Protein AF-A0A7K3W7A0-F1 (afdb_monomer_lite)

Radius of gyration: 15.35 Å; chains: 1; bounding box: 43×32×40 Å

Sequence (100 aa):
YNGFTMCTGSYGVRADNDLVQMIETFGDRIHFTHLRATCREDNPKTFHEAAHLGGDVNMVAVVDAILAEEVRRKHAGDVRPIPFRPDHGHQMLDDLRKKT

Structure (mmCIF, N/CA/C/O backbone):
data_AF-A0A7K3W7A0-F1
#
_entry.id   AF-A0A7K3W7A0-F1
#
loop_
_atom_site.group_PDB
_atom_site.id
_atom_site.type_symbol
_atom_site.label_atom_id
_atom_site.label_alt_id
_atom_site.label_comp_id
_atom_site.label_asym_id
_atom_site.label_entity_id
_atom_site.label_seq_id
_atom_site.pdbx_PDB_ins_code
_atom_site.Cartn_x
_atom_site.Cartn_y
_atom_site.Cartn_z
_atom_site.occupancy
_atom_site.B_iso_or_equiv
_atom_site.auth_seq_id
_atom_site.auth_comp_id
_atom_site.auth_asym_id
_atom_site.auth_atom_id
_atom_site.pdbx_PDB_model_num
ATOM 1 N N . TYR A 1 1 ? 1.481 -6.487 21.633 1.00 77.75 1 TYR A N 1
ATOM 2 C CA . TYR A 1 1 ? 2.872 -6.209 21.215 1.00 77.75 1 TYR A CA 1
ATOM 3 C C . TYR A 1 1 ? 3.338 -7.005 19.990 1.00 77.75 1 TYR A C 1
ATOM 5 O O . TYR A 1 1 ? 4.304 -6.576 19.383 1.00 77.75 1 TYR A O 1
ATOM 13 N N . ASN A 1 2 ? 2.699 -8.113 19.581 1.00 96.69 2 ASN A N 1
ATOM 14 C CA . ASN A 1 2 ? 3.053 -8.813 18.336 1.00 96.69 2 ASN A CA 1
ATOM 15 C C . ASN A 1 2 ? 2.176 -8.306 17.174 1.00 96.69 2 ASN A C 1
ATOM 17 O O . ASN A 1 2 ? 0.958 -8.493 17.234 1.00 96.69 2 ASN A O 1
ATOM 21 N N . GLY A 1 3 ? 2.772 -7.711 16.143 1.00 97.62 3 GLY A N 1
ATOM 22 C CA . GLY A 1 3 ? 2.057 -7.143 15.000 1.00 97.62 3 GLY A CA 1
ATOM 23 C C . GLY A 1 3 ? 2.921 -7.055 13.745 1.00 97.62 3 GLY A C 1
ATOM 24 O O . GLY A 1 3 ? 4.033 -7.580 13.710 1.00 97.62 3 GLY A O 1
ATOM 25 N N . PHE A 1 4 ? 2.394 -6.393 12.720 1.00 98.06 4 PHE A N 1
ATOM 26 C CA . PHE A 1 4 ? 2.977 -6.352 11.384 1.00 98.06 4 PHE A CA 1
ATOM 27 C C . PHE A 1 4 ? 3.256 -4.925 10.920 1.00 98.06 4 PHE A C 1
ATOM 29 O O . PHE A 1 4 ? 2.499 -3.994 11.213 1.00 98.06 4 PHE A O 1
ATOM 36 N N . THR A 1 5 ? 4.301 -4.793 10.104 1.00 98.75 5 THR A N 1
ATOM 37 C CA . THR A 1 5 ? 4.396 -3.709 9.128 1.00 98.75 5 THR A CA 1
ATOM 38 C C . THR A 1 5 ? 3.830 -4.215 7.808 1.00 98.75 5 THR A C 1
ATOM 40 O O . THR A 1 5 ? 4.367 -5.162 7.228 1.00 98.75 5 THR A O 1
ATOM 43 N N . MET A 1 6 ? 2.761 -3.591 7.317 1.00 98.81 6 MET A N 1
ATOM 44 C CA . MET A 1 6 ? 2.216 -3.893 5.994 1.00 98.81 6 MET A CA 1
ATOM 45 C C . MET A 1 6 ? 3.031 -3.146 4.936 1.00 98.81 6 MET A C 1
ATOM 47 O O . MET A 1 6 ? 2.815 -1.960 4.685 1.00 98.81 6 MET A O 1
ATOM 51 N N . CYS A 1 7 ? 4.021 -3.828 4.353 1.00 98.88 7 CYS A N 1
ATOM 52 C CA . CYS A 1 7 ? 4.817 -3.287 3.256 1.00 98.88 7 CYS A CA 1
ATOM 53 C C . CYS A 1 7 ? 4.301 -3.787 1.910 1.00 98.88 7 CYS A C 1
ATOM 55 O O . CYS A 1 7 ? 4.612 -4.894 1.469 1.00 98.88 7 CYS A O 1
ATOM 57 N N . THR A 1 8 ? 3.535 -2.922 1.257 1.00 98.88 8 THR A N 1
ATOM 58 C CA . THR A 1 8 ? 2.852 -3.186 -0.016 1.00 98.88 8 THR A CA 1
ATOM 59 C C . THR A 1 8 ? 3.826 -3.511 -1.144 1.00 98.88 8 THR A C 1
ATOM 61 O O . THR A 1 8 ? 3.633 -4.501 -1.838 1.00 98.88 8 THR A O 1
ATOM 64 N N . GLY A 1 9 ? 4.940 -2.786 -1.262 1.00 98.69 9 GLY A N 1
ATOM 65 C CA . GLY A 1 9 ? 5.963 -3.087 -2.267 1.00 98.69 9 GLY A CA 1
ATOM 66 C C . GLY A 1 9 ? 6.837 -4.310 -1.972 1.00 98.69 9 GLY A C 1
ATOM 67 O O . GLY A 1 9 ? 7.591 -4.726 -2.845 1.00 98.69 9 GLY A O 1
ATOM 68 N N . SER A 1 10 ? 6.778 -4.889 -0.76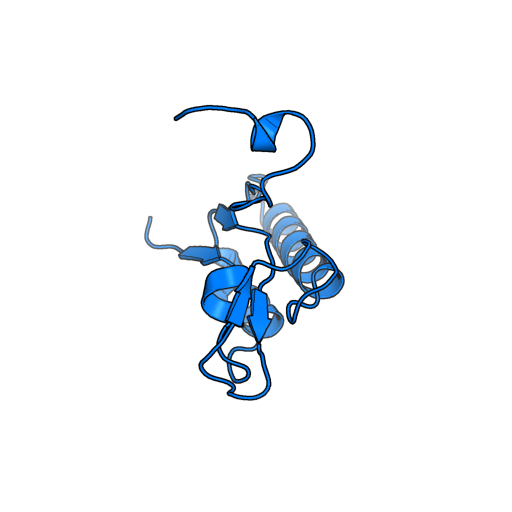6 1.00 98.81 10 SER A N 1
ATOM 69 C CA . SER A 1 10 ? 7.431 -6.180 -0.485 1.00 98.81 10 SER A CA 1
ATOM 70 C C . SER A 1 10 ? 6.471 -7.333 -0.753 1.00 98.81 10 SER A C 1
ATOM 72 O O . SER A 1 10 ? 6.769 -8.212 -1.558 1.00 98.81 10 SER A O 1
ATOM 74 N N . TYR A 1 11 ? 5.293 -7.319 -0.121 1.00 98.81 11 TYR A N 1
ATOM 75 C CA . TYR A 1 11 ? 4.303 -8.381 -0.305 1.00 98.81 11 TYR A CA 1
ATOM 76 C C . TYR A 1 11 ? 3.742 -8.413 -1.731 1.00 98.81 11 TYR A C 1
ATOM 78 O O . TYR A 1 11 ? 3.538 -9.499 -2.267 1.00 98.81 11 TYR A O 1
ATOM 86 N N . GLY A 1 12 ? 3.586 -7.255 -2.378 1.00 98.62 12 GLY A N 1
ATOM 87 C CA . GLY A 1 12 ? 3.045 -7.126 -3.732 1.00 98.62 12 GLY A CA 1
ATOM 88 C C . GLY A 1 12 ? 3.955 -7.640 -4.848 1.00 98.62 12 GLY A C 1
ATOM 89 O O . GLY A 1 12 ? 3.505 -7.728 -5.987 1.00 98.62 12 GLY A O 1
ATOM 90 N N . VAL A 1 13 ? 5.207 -8.027 -4.549 1.00 98.62 13 VAL A N 1
ATOM 91 C CA . VAL A 1 13 ? 6.110 -8.647 -5.538 1.00 98.62 13 VAL A CA 1
ATOM 92 C C . VAL A 1 13 ? 5.503 -9.933 -6.090 1.00 98.62 13 VAL A C 1
ATOM 94 O O . VAL A 1 13 ? 5.561 -10.171 -7.295 1.00 98.62 13 VAL A O 1
ATOM 97 N N . ARG A 1 14 ? 4.884 -10.756 -5.238 1.00 98.31 14 ARG A N 1
ATOM 98 C CA . ARG A 1 14 ? 4.227 -11.985 -5.686 1.00 98.31 14 ARG A CA 1
ATOM 99 C C . ARG A 1 14 ? 2.755 -11.726 -5.983 1.00 98.31 14 ARG A C 1
ATOM 101 O O . ARG A 1 14 ? 2.046 -11.181 -5.146 1.00 98.31 14 ARG A O 1
ATOM 108 N N . ALA A 1 15 ? 2.297 -12.174 -7.148 1.00 97.88 15 ALA A N 1
ATOM 109 C CA . ALA A 1 15 ? 0.917 -11.977 -7.593 1.00 97.88 15 ALA A CA 1
ATOM 110 C C . ALA A 1 15 ? -0.126 -12.764 -6.775 1.00 97.88 15 ALA A C 1
ATOM 112 O O . ALA A 1 15 ? -1.308 -12.454 -6.852 1.00 97.88 15 ALA A O 1
ATOM 113 N N . ASP A 1 16 ? 0.292 -13.776 -6.010 1.00 98.44 16 ASP A N 1
ATOM 114 C CA . ASP A 1 16 ? -0.594 -14.582 -5.162 1.00 98.44 16 ASP A CA 1
ATOM 115 C C . ASP A 1 16 ? -0.848 -13.973 -3.774 1.00 98.44 16 ASP A C 1
ATOM 117 O O . ASP A 1 16 ? -1.656 -14.506 -3.016 1.00 98.44 16 ASP A O 1
ATOM 121 N N . ASN A 1 17 ? -0.202 -12.852 -3.440 1.00 98.75 17 ASN A N 1
ATOM 122 C CA . ASN A 1 17 ? -0.500 -12.099 -2.227 1.00 98.75 17 ASN A CA 1
ATOM 123 C C . ASN A 1 17 ? -1.607 -11.075 -2.493 1.00 98.75 17 ASN A C 1
ATOM 125 O O . ASN A 1 17 ? -1.366 -10.017 -3.078 1.00 98.75 17 ASN A O 1
ATOM 129 N N . ASP A 1 18 ? -2.807 -11.357 -1.997 1.00 98.75 18 ASP A N 1
ATOM 130 C CA . ASP A 1 18 ? -3.895 -10.383 -1.967 1.00 98.75 18 ASP A CA 1
ATOM 131 C C . ASP A 1 18 ? -3.688 -9.398 -0.806 1.00 98.75 18 ASP A C 1
ATOM 133 O O . ASP A 1 18 ? -3.977 -9.685 0.358 1.00 98.75 18 ASP A O 1
ATOM 137 N N . LEU A 1 19 ? -3.154 -8.219 -1.127 1.00 98.88 19 LEU A N 1
ATOM 138 C CA . LEU A 1 19 ? -2.818 -7.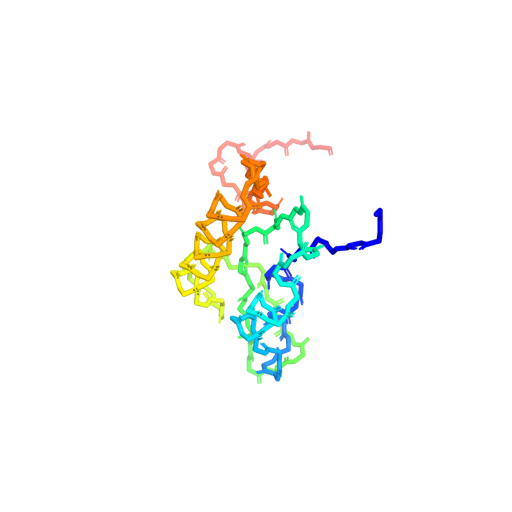202 -0.130 1.00 98.88 19 LEU A CA 1
ATOM 139 C C . LEU A 1 19 ? -4.046 -6.673 0.616 1.00 98.88 19 LEU A C 1
ATOM 141 O O . LEU A 1 19 ? -3.945 -6.387 1.808 1.00 98.88 19 LEU A O 1
ATOM 145 N N . VAL A 1 20 ? -5.188 -6.544 -0.065 1.00 98.88 20 VAL A N 1
ATOM 146 C CA . VAL A 1 20 ? -6.426 -6.046 0.548 1.00 98.88 20 VAL A CA 1
ATOM 147 C C . VAL A 1 20 ? -6.937 -7.081 1.538 1.00 98.88 20 VAL A C 1
ATOM 149 O O . VAL A 1 20 ? -7.133 -6.754 2.706 1.00 98.88 20 VAL A O 1
ATOM 152 N N . GLN A 1 21 ? -7.014 -8.348 1.127 1.00 98.88 21 GLN A N 1
ATOM 153 C CA . GLN A 1 21 ? -7.421 -9.431 2.020 1.00 98.88 21 GLN A CA 1
ATOM 154 C C . GLN A 1 21 ? -6.476 -9.576 3.222 1.00 98.88 21 GLN A C 1
ATOM 156 O O . GLN A 1 21 ? -6.927 -9.838 4.339 1.00 98.88 21 GLN A O 1
ATOM 161 N N . MET A 1 22 ? -5.165 -9.383 3.038 1.00 98.88 2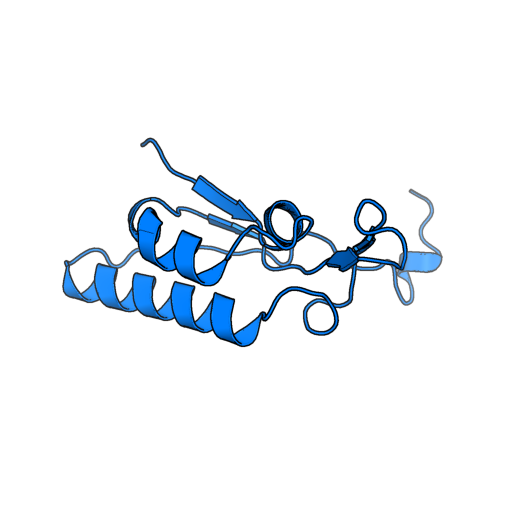2 MET A N 1
ATOM 162 C CA . MET A 1 22 ? -4.211 -9.380 4.153 1.00 98.88 22 MET A CA 1
ATOM 163 C C . MET A 1 22 ? -4.499 -8.250 5.153 1.00 98.88 22 MET A C 1
ATOM 165 O O . MET A 1 22 ? -4.412 -8.477 6.361 1.00 98.88 22 MET A O 1
ATOM 169 N N . ILE A 1 23 ? -4.840 -7.048 4.673 1.00 98.81 23 ILE A N 1
ATOM 170 C CA . ILE A 1 23 ? -5.216 -5.914 5.530 1.00 98.81 23 ILE A CA 1
ATOM 171 C C . ILE A 1 23 ? -6.527 -6.206 6.258 1.00 98.81 23 ILE A C 1
ATOM 173 O O . ILE A 1 23 ? -6.598 -6.006 7.464 1.00 98.81 23 ILE A O 1
ATOM 177 N N . GLU A 1 24 ? -7.535 -6.734 5.570 1.00 98.69 24 GLU A N 1
ATOM 178 C CA . GLU A 1 24 ? -8.824 -7.085 6.175 1.00 98.69 24 GLU A CA 1
ATOM 179 C C . GLU A 1 24 ? -8.687 -8.190 7.234 1.00 98.69 24 GLU A C 1
ATOM 181 O O . GLU A 1 24 ? -9.317 -8.131 8.288 1.00 98.69 24 GLU A O 1
ATOM 186 N N . THR A 1 25 ? -7.828 -9.182 6.985 1.00 98.62 25 THR A N 1
ATOM 187 C CA . THR A 1 25 ? -7.640 -10.337 7.878 1.00 98.62 25 THR A CA 1
ATOM 188 C C . THR A 1 25 ? -6.809 -9.994 9.113 1.00 98.62 25 THR A C 1
ATOM 190 O O . THR A 1 25 ? -7.090 -10.487 10.204 1.00 98.62 25 THR A O 1
ATOM 193 N N . PHE A 1 26 ? -5.760 -9.184 8.949 1.00 98.50 26 PHE A N 1
ATOM 194 C CA . PHE A 1 26 ? -4.771 -8.911 10.001 1.00 98.50 26 PHE A CA 1
ATOM 195 C C . PHE A 1 26 ? -4.751 -7.447 10.453 1.00 98.50 26 PHE A C 1
ATOM 197 O O . PHE A 1 26 ? -3.809 -7.021 11.131 1.00 98.50 26 PHE A O 1
ATOM 204 N N . GLY A 1 27 ? -5.767 -6.674 10.066 1.00 97.62 27 GLY A N 1
ATOM 205 C CA . GLY A 1 27 ? -5.852 -5.229 10.248 1.00 97.62 27 GLY A CA 1
ATOM 206 C C . GLY A 1 27 ? -5.629 -4.793 11.683 1.00 97.62 27 GLY A C 1
ATOM 207 O O . GLY A 1 27 ? -4.838 -3.886 11.920 1.00 97.62 27 GLY A O 1
ATOM 208 N N . ASP A 1 28 ? -6.197 -5.501 12.657 1.00 96.62 28 ASP A N 1
ATOM 209 C CA . ASP A 1 28 ? -6.067 -5.232 14.096 1.00 96.62 28 ASP A CA 1
ATOM 210 C C . ASP A 1 28 ? -4.615 -5.299 14.609 1.00 96.62 28 ASP A C 1
ATOM 212 O O . ASP A 1 28 ? -4.273 -4.713 15.642 1.00 96.62 28 ASP A O 1
ATOM 216 N N . ARG A 1 29 ? -3.733 -5.967 13.860 1.00 97.69 29 ARG A N 1
ATOM 217 C CA . ARG A 1 29 ? -2.319 -6.172 14.196 1.00 97.69 29 ARG A CA 1
ATOM 218 C C . ARG A 1 29 ? -1.360 -5.402 13.295 1.00 97.69 29 ARG A C 1
ATOM 220 O O . ARG A 1 29 ? -0.153 -5.465 13.523 1.00 97.69 29 ARG A O 1
ATOM 227 N N . ILE A 1 30 ? -1.848 -4.653 12.306 1.00 98.50 30 ILE A N 1
ATOM 228 C CA . ILE A 1 30 ? -1.005 -3.760 11.502 1.00 98.50 30 ILE A CA 1
ATOM 229 C C . ILE A 1 30 ? -0.699 -2.506 12.323 1.00 98.50 30 ILE A C 1
ATOM 231 O O . ILE A 1 30 ? -1.591 -1.749 12.706 1.00 98.50 30 ILE A O 1
ATOM 235 N N . HIS A 1 31 ? 0.572 -2.278 12.633 1.00 98.06 31 HIS A N 1
ATOM 236 C CA . HIS A 1 31 ? 0.995 -1.145 13.465 1.00 98.06 31 HIS A CA 1
ATOM 237 C C . HIS A 1 31 ? 1.748 -0.074 12.672 1.00 98.06 31 HIS A C 1
ATOM 239 O O . HIS A 1 31 ? 1.968 1.021 13.181 1.00 98.06 31 HIS A O 1
ATOM 245 N N . PHE A 1 32 ? 2.127 -0.382 11.431 1.00 98.75 32 PHE A N 1
ATOM 246 C CA . PHE A 1 32 ? 2.805 0.534 10.524 1.00 98.75 32 PHE A CA 1
ATOM 247 C C . PHE A 1 32 ? 2.613 0.080 9.075 1.00 98.75 32 PHE A C 1
ATOM 249 O O . PHE A 1 32 ? 2.431 -1.114 8.818 1.00 98.75 32 PHE A O 1
ATOM 256 N N . THR A 1 33 ? 2.682 1.001 8.117 1.00 98.88 33 THR A N 1
ATOM 257 C CA . THR A 1 33 ? 2.602 0.669 6.688 1.00 98.88 33 THR A CA 1
ATOM 258 C C . THR A 1 33 ? 3.732 1.321 5.890 1.00 98.88 33 THR A C 1
ATOM 260 O O . THR A 1 33 ? 4.169 2.444 6.147 1.00 98.88 33 THR A O 1
ATOM 263 N N . HIS A 1 34 ? 4.221 0.593 4.892 1.00 98.94 34 HIS A N 1
ATOM 264 C CA . HIS A 1 34 ? 5.027 1.145 3.810 1.00 98.94 34 HIS A CA 1
ATOM 265 C C . HIS A 1 34 ? 4.152 1.133 2.561 1.00 98.94 34 HIS A C 1
ATOM 267 O O . HIS A 1 34 ? 3.751 0.058 2.097 1.00 98.94 34 HIS A O 1
ATOM 273 N N . LEU A 1 35 ? 3.847 2.317 2.038 1.00 98.88 35 LEU A N 1
ATOM 274 C CA . LEU A 1 35 ? 2.978 2.494 0.879 1.00 98.88 35 LEU A CA 1
ATOM 275 C C . LEU A 1 35 ? 3.843 2.861 -0.326 1.00 98.88 35 LEU A C 1
ATOM 277 O O . LEU A 1 35 ? 4.141 4.031 -0.533 1.00 98.88 35 LEU A O 1
ATOM 281 N N . ARG A 1 36 ? 4.275 1.843 -1.079 1.00 98.81 36 ARG A N 1
ATOM 282 C CA . ARG A 1 36 ? 5.005 1.939 -2.357 1.00 98.81 36 ARG A CA 1
ATOM 283 C C . ARG A 1 36 ? 4.574 0.798 -3.278 1.00 98.81 36 ARG A C 1
ATOM 285 O O . ARG A 1 36 ? 3.943 -0.149 -2.818 1.00 98.81 36 ARG A O 1
ATOM 292 N N . ALA A 1 37 ? 4.955 0.845 -4.547 1.00 98.75 37 ALA A N 1
ATOM 293 C CA . ALA A 1 37 ? 4.617 -0.197 -5.510 1.00 98.75 37 ALA A CA 1
ATOM 294 C C . ALA A 1 37 ? 5.861 -0.699 -6.248 1.00 98.75 37 ALA A C 1
ATOM 296 O O . ALA A 1 37 ? 6.772 0.070 -6.543 1.00 98.75 37 ALA A O 1
ATOM 297 N N . THR A 1 38 ? 5.871 -1.987 -6.577 1.00 98.81 38 THR A N 1
ATOM 298 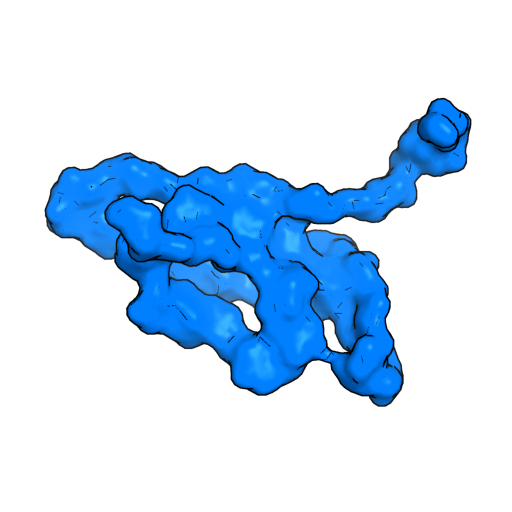C CA . THR A 1 38 ? 6.775 -2.571 -7.576 1.00 98.81 38 THR A CA 1
ATOM 299 C C . THR A 1 38 ? 5.995 -2.862 -8.853 1.00 98.81 38 THR A C 1
ATOM 301 O O . THR A 1 38 ? 4.765 -2.875 -8.837 1.00 98.81 38 THR A O 1
ATOM 304 N N . CYS A 1 39 ? 6.699 -3.069 -9.960 1.00 98.69 39 CYS A N 1
ATOM 305 C CA . CYS A 1 39 ? 6.132 -3.556 -11.212 1.00 98.69 39 CYS A CA 1
ATOM 306 C C . CYS A 1 39 ? 6.927 -4.786 -11.657 1.00 98.69 39 CYS A C 1
ATOM 308 O O . CYS A 1 39 ? 8.150 -4.707 -11.818 1.00 98.69 39 CYS A O 1
ATOM 310 N N . ARG A 1 40 ? 6.256 -5.930 -11.789 1.00 98.62 40 ARG A N 1
ATOM 311 C CA . ARG A 1 40 ? 6.818 -7.152 -12.364 1.00 98.62 40 ARG A CA 1
ATOM 312 C C . ARG A 1 40 ? 7.039 -6.979 -13.859 1.00 98.62 40 ARG A C 1
ATOM 314 O O . ARG A 1 40 ? 6.250 -6.350 -14.557 1.00 98.62 40 ARG A O 1
ATOM 321 N N . GLU A 1 41 ? 8.101 -7.598 -14.343 1.00 98.38 41 GLU A N 1
ATOM 322 C CA . GLU A 1 41 ? 8.440 -7.634 -15.764 1.00 98.38 41 GLU A CA 1
ATOM 323 C C . GLU A 1 41 ? 7.973 -8.955 -16.400 1.00 98.38 41 GLU A C 1
ATOM 325 O O . GLU A 1 41 ? 7.297 -9.764 -15.760 1.00 98.38 41 GLU A O 1
ATOM 330 N N . ASP A 1 42 ? 8.354 -9.199 -17.658 1.00 97.75 42 ASP A N 1
ATOM 331 C CA . ASP A 1 42 ? 7.985 -10.414 -18.402 1.00 97.75 42 ASP A CA 1
ATOM 332 C C . ASP A 1 42 ? 8.340 -11.703 -17.646 1.00 97.75 42 ASP A C 1
ATOM 334 O O . ASP A 1 42 ? 7.588 -12.680 -17.651 1.00 97.7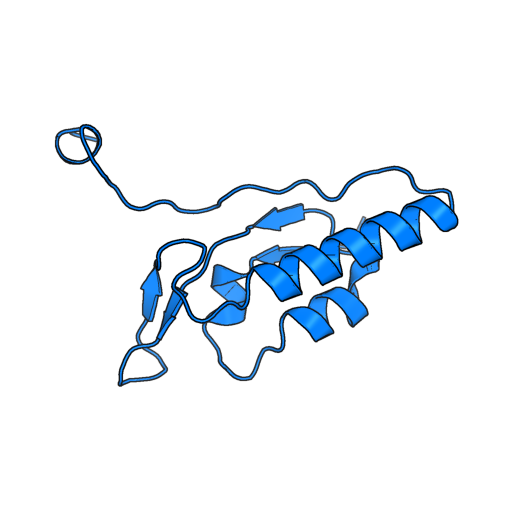5 42 ASP A O 1
ATOM 338 N N . ASN A 1 43 ? 9.487 -11.708 -16.959 1.00 97.94 43 ASN A N 1
ATOM 339 C CA . ASN A 1 43 ? 9.776 -12.729 -15.965 1.00 97.94 43 ASN A CA 1
ATOM 340 C C . ASN A 1 43 ? 9.123 -12.317 -14.635 1.00 97.94 43 ASN A C 1
ATOM 342 O O . ASN A 1 43 ? 9.592 -11.362 -14.019 1.00 97.94 43 ASN A O 1
ATOM 346 N N . PRO A 1 44 ? 8.140 -13.069 -14.107 1.00 95.94 44 PRO A N 1
ATOM 347 C CA . PRO A 1 44 ? 7.390 -12.679 -12.909 1.00 95.94 44 PRO A CA 1
ATOM 348 C C . PRO A 1 44 ? 8.225 -12.658 -11.618 1.00 95.94 44 PRO A C 1
ATOM 350 O O . PRO A 1 44 ? 7.729 -12.249 -10.570 1.00 95.94 44 PRO A O 1
ATOM 353 N N . LYS A 1 45 ? 9.476 -13.138 -11.661 1.00 97.94 45 LYS A N 1
ATOM 354 C CA . LYS A 1 45 ? 10.443 -13.047 -10.555 1.00 97.94 45 LYS A CA 1
ATOM 355 C C . LYS A 1 45 ? 11.375 -11.837 -10.669 1.00 97.94 45 LYS A C 1
ATOM 357 O O . LYS A 1 45 ? 12.140 -11.586 -9.741 1.00 97.94 45 LYS A O 1
ATOM 362 N N . THR A 1 46 ? 11.314 -11.116 -11.782 1.00 98.44 46 THR A N 1
ATOM 363 C CA . THR A 1 46 ? 12.005 -9.850 -12.009 1.00 98.44 46 THR A CA 1
ATOM 364 C C . THR A 1 46 ? 11.012 -8.713 -11.799 1.00 98.44 46 THR A C 1
ATOM 366 O O . THR A 1 46 ? 9.872 -8.778 -12.256 1.00 98.44 46 THR A O 1
ATOM 369 N N . PHE A 1 47 ? 11.433 -7.678 -11.081 1.00 98.75 47 PHE A N 1
ATOM 370 C CA . PHE A 1 47 ? 10.626 -6.495 -10.821 1.00 98.75 47 PHE A CA 1
ATOM 371 C C . PHE A 1 47 ? 11.526 -5.278 -10.616 1.00 98.75 47 PHE A C 1
ATOM 373 O O . PHE A 1 47 ? 12.684 -5.414 -10.212 1.00 98.75 47 PHE A O 1
ATOM 380 N N . HIS A 1 48 ? 10.963 -4.092 -10.815 1.00 98.75 48 HIS A N 1
ATOM 381 C CA . HIS A 1 48 ? 11.575 -2.822 -10.437 1.00 98.75 48 HIS A CA 1
ATOM 382 C C . HIS A 1 48 ? 10.656 -2.028 -9.503 1.00 98.75 48 HIS A C 1
ATOM 384 O O . HIS A 1 48 ? 9.454 -2.288 -9.401 1.00 98.75 48 HIS A O 1
ATOM 390 N N . GLU A 1 49 ? 11.228 -1.057 -8.791 1.00 98.69 49 GLU A N 1
ATOM 391 C CA . GLU A 1 49 ? 10.447 -0.074 -8.035 1.00 98.69 49 GLU A CA 1
ATOM 392 C C . GLU A 1 49 ? 9.665 0.799 -9.017 1.00 98.69 49 GLU A C 1
ATOM 394 O O . GLU A 1 49 ? 10.258 1.393 -9.919 1.00 98.69 49 GLU A O 1
ATOM 399 N N . ALA A 1 50 ? 8.350 0.893 -8.848 1.00 98.62 50 ALA A N 1
ATOM 400 C CA . ALA A 1 50 ? 7.480 1.686 -9.706 1.00 98.62 50 ALA A CA 1
ATOM 401 C C . ALA A 1 50 ? 7.201 3.063 -9.086 1.00 98.62 50 ALA A C 1
ATOM 403 O O . ALA A 1 50 ? 7.437 3.294 -7.898 1.00 98.62 50 ALA A O 1
ATOM 404 N N . ALA A 1 51 ? 6.639 3.981 -9.878 1.00 98.44 51 ALA A N 1
ATOM 405 C CA . ALA A 1 51 ? 5.955 5.130 -9.292 1.00 98.44 51 ALA A CA 1
ATOM 406 C C . ALA A 1 51 ? 4.835 4.621 -8.366 1.00 98.44 51 ALA A C 1
ATOM 408 O O . ALA A 1 51 ? 4.186 3.622 -8.678 1.00 98.44 51 ALA A O 1
ATOM 409 N N . HIS A 1 52 ? 4.575 5.308 -7.250 1.00 98.50 52 HIS A N 1
ATOM 410 C CA . HIS A 1 52 ? 3.676 4.821 -6.190 1.00 98.50 52 HIS A CA 1
ATOM 411 C C . HIS A 1 52 ? 2.280 4.398 -6.664 1.00 98.50 52 HIS A C 1
ATOM 413 O O . HIS A 1 52 ? 1.687 3.505 -6.067 1.00 98.50 52 HIS A O 1
ATOM 419 N N . LEU A 1 53 ? 1.769 5.023 -7.729 1.00 98.38 53 LEU A N 1
ATOM 420 C CA . LEU A 1 53 ? 0.455 4.745 -8.323 1.00 98.38 53 LEU A CA 1
ATOM 421 C C . LEU A 1 53 ? 0.533 4.036 -9.688 1.00 98.38 53 LEU A C 1
ATOM 423 O O . LEU A 1 53 ? -0.487 3.879 -10.349 1.00 98.38 53 LEU A O 1
ATOM 427 N N . GLY A 1 54 ? 1.734 3.661 -10.139 1.00 97.19 54 GLY A N 1
ATOM 428 C CA . GLY A 1 54 ? 1.994 3.120 -11.479 1.00 97.19 54 GLY A CA 1
ATOM 429 C C . GLY A 1 54 ? 2.568 1.703 -11.492 1.00 97.19 54 GLY A C 1
ATOM 430 O O . GLY A 1 54 ? 3.157 1.314 -12.495 1.00 97.19 54 GLY A O 1
ATOM 431 N N . GLY A 1 55 ? 2.469 0.967 -10.382 1.00 97.62 55 GLY A N 1
ATOM 432 C CA . GLY A 1 55 ? 2.924 -0.422 -10.275 1.00 97.62 55 GLY A CA 1
ATOM 433 C C . GLY A 1 55 ? 1.777 -1.423 -10.129 1.00 97.62 55 GLY A C 1
ATOM 434 O O . GLY A 1 55 ? 0.611 -1.095 -10.320 1.00 97.62 55 GLY A O 1
ATOM 435 N N . ASP A 1 56 ? 2.120 -2.641 -9.720 1.00 98.50 56 ASP A N 1
ATOM 436 C CA . ASP A 1 56 ? 1.195 -3.764 -9.518 1.00 98.50 56 ASP A CA 1
ATOM 437 C C . ASP A 1 56 ? 0.262 -3.598 -8.308 1.00 98.50 56 ASP A C 1
ATOM 439 O O . ASP A 1 56 ? -0.727 -4.316 -8.163 1.00 98.50 56 ASP A O 1
ATOM 443 N N . VAL A 1 57 ? 0.592 -2.683 -7.396 1.00 98.75 57 VAL A N 1
ATOM 444 C CA . VAL A 1 57 ? -0.209 -2.431 -6.197 1.00 98.75 57 VAL A CA 1
ATOM 445 C C . VAL A 1 57 ? -1.387 -1.535 -6.565 1.00 98.75 57 VAL A C 1
ATOM 447 O O . VAL A 1 57 ? -1.198 -0.377 -6.937 1.00 98.75 57 VAL A O 1
ATOM 450 N N . ASN A 1 58 ? -2.613 -2.025 -6.364 1.00 98.62 58 ASN A N 1
ATOM 451 C CA . ASN A 1 58 ? -3.803 -1.174 -6.376 1.00 98.62 58 ASN A CA 1
ATOM 452 C C . ASN A 1 58 ? -3.817 -0.288 -5.119 1.00 98.62 58 ASN A C 1
ATOM 454 O O . ASN A 1 58 ? -4.431 -0.618 -4.103 1.00 98.62 58 ASN A O 1
ATOM 458 N N . MET A 1 59 ? -3.083 0.825 -5.183 1.00 98.75 59 MET A N 1
ATOM 459 C CA . MET A 1 59 ? -2.843 1.694 -4.031 1.00 98.75 59 MET A CA 1
ATOM 460 C C . MET A 1 59 ? -4.135 2.299 -3.473 1.00 98.75 59 MET A C 1
ATOM 462 O O . MET A 1 59 ? -4.244 2.468 -2.264 1.00 98.75 59 MET A O 1
ATOM 466 N N . VAL A 1 60 ? -5.123 2.579 -4.330 1.00 98.75 60 VAL A N 1
ATOM 467 C CA . VAL A 1 60 ? -6.432 3.092 -3.897 1.00 98.75 60 VAL A CA 1
ATOM 468 C C . VAL A 1 60 ? -7.121 2.068 -2.999 1.00 98.75 60 VAL A C 1
ATOM 470 O O . VAL A 1 60 ? -7.415 2.377 -1.850 1.00 98.75 60 VAL A O 1
ATOM 473 N N . ALA A 1 61 ? -7.266 0.825 -3.467 1.00 98.81 61 ALA A N 1
ATOM 474 C CA . ALA A 1 61 ? -7.915 -0.230 -2.688 1.00 98.81 61 ALA A CA 1
ATOM 475 C C . ALA A 1 61 ? -7.170 -0.546 -1.378 1.00 98.81 61 ALA A C 1
ATOM 477 O O . ALA A 1 61 ? -7.788 -0.791 -0.345 1.00 98.81 61 ALA A O 1
ATOM 478 N N . VAL A 1 62 ? -5.835 -0.508 -1.401 1.00 98.88 62 VAL A N 1
ATOM 479 C CA . VAL A 1 62 ? -5.009 -0.685 -0.198 1.00 98.88 62 VAL A CA 1
ATOM 480 C C . VAL A 1 62 ? -5.257 0.423 0.827 1.00 98.88 62 VAL A C 1
ATOM 482 O O . VAL A 1 62 ? -5.429 0.132 2.010 1.00 98.88 62 VAL A O 1
ATOM 485 N N . VAL A 1 63 ? -5.260 1.688 0.396 1.00 98.81 63 VAL A N 1
ATOM 486 C CA . VAL A 1 63 ? -5.508 2.828 1.289 1.00 98.81 63 VAL A CA 1
ATOM 487 C C . VAL A 1 63 ? -6.933 2.775 1.835 1.00 98.81 63 VAL A C 1
ATOM 489 O O . VAL A 1 63 ? -7.115 2.965 3.036 1.00 98.81 63 VAL A O 1
ATOM 492 N N . ASP A 1 64 ? -7.917 2.433 1.004 1.00 98.88 64 ASP A N 1
ATOM 493 C CA . ASP A 1 64 ? -9.308 2.269 1.433 1.00 98.88 64 ASP A CA 1
ATOM 494 C C . ASP A 1 64 ? -9.441 1.199 2.531 1.00 98.88 64 ASP A C 1
ATOM 496 O O . ASP A 1 64 ? -10.095 1.437 3.549 1.00 98.88 64 ASP A O 1
ATOM 500 N N . ALA A 1 65 ? -8.759 0.055 2.393 1.00 98.88 65 ALA A N 1
ATOM 501 C CA . ALA A 1 65 ? -8.755 -1.003 3.406 1.00 98.88 65 ALA A CA 1
ATOM 502 C C . ALA A 1 65 ? -8.092 -0.564 4.727 1.00 98.88 65 ALA A C 1
ATOM 504 O O . ALA A 1 65 ? -8.580 -0.887 5.813 1.00 98.88 65 ALA A O 1
ATOM 505 N N . ILE A 1 66 ? -7.004 0.214 4.659 1.00 98.81 66 ILE A N 1
ATOM 506 C CA . ILE A 1 66 ? -6.339 0.775 5.848 1.00 98.81 66 ILE A CA 1
ATOM 507 C C . ILE A 1 66 ? -7.266 1.766 6.563 1.00 98.81 66 ILE A C 1
ATOM 509 O O . ILE A 1 66 ? -7.420 1.685 7.782 1.00 98.81 66 ILE A O 1
ATOM 513 N N . LEU A 1 67 ? -7.916 2.666 5.819 1.00 98.62 67 LEU A N 1
ATOM 514 C CA . LEU A 1 67 ? -8.859 3.639 6.375 1.00 98.62 67 LEU A CA 1
ATOM 515 C C . LEU A 1 67 ? -10.077 2.950 7.001 1.00 98.62 67 LEU A C 1
ATOM 517 O O . LEU A 1 67 ? -10.529 3.353 8.074 1.00 98.62 67 LEU A O 1
ATOM 521 N N . ALA A 1 68 ? -10.588 1.886 6.378 1.00 98.62 68 ALA A N 1
ATOM 522 C CA . ALA A 1 68 ? -11.661 1.076 6.946 1.00 98.62 68 ALA A CA 1
ATOM 523 C C . ALA A 1 68 ? -11.254 0.447 8.291 1.00 98.62 68 ALA A C 1
ATOM 525 O O . ALA A 1 68 ? -12.034 0.487 9.247 1.00 98.62 68 ALA A O 1
ATOM 526 N N . GLU A 1 69 ? -10.023 -0.063 8.407 1.00 98.62 69 GLU A N 1
ATOM 527 C CA . GLU A 1 69 ? -9.497 -0.579 9.675 1.00 98.62 69 GLU A CA 1
ATOM 528 C C . GLU A 1 69 ? -9.347 0.525 10.733 1.00 98.62 69 GLU A C 1
ATOM 530 O O . GLU A 1 69 ? -9.758 0.333 11.878 1.00 98.62 69 GLU A O 1
ATOM 535 N N . GLU A 1 70 ? -8.827 1.705 10.383 1.00 98.56 70 GLU A N 1
ATOM 536 C CA . GLU A 1 70 ? -8.758 2.842 11.316 1.00 98.56 70 GLU A CA 1
ATOM 537 C C . GLU A 1 70 ? -10.149 3.255 11.822 1.00 98.56 70 GLU A C 1
ATOM 539 O O . GLU A 1 70 ? -10.347 3.487 13.020 1.00 98.56 70 GLU A O 1
ATOM 544 N N . VAL A 1 71 ? -11.145 3.289 10.932 1.00 98.31 71 VAL A N 1
ATOM 545 C CA . VAL A 1 71 ? -12.544 3.554 11.291 1.00 98.31 71 VAL A CA 1
ATOM 546 C C . VAL A 1 71 ? -13.085 2.465 12.218 1.00 98.31 71 VAL A C 1
ATOM 548 O O . VAL A 1 71 ? -13.737 2.784 13.217 1.00 98.31 71 VAL A O 1
ATOM 551 N N . ARG A 1 72 ? -12.811 1.185 11.945 1.00 98.31 72 ARG A N 1
ATOM 552 C CA . ARG A 1 72 ? -13.226 0.067 12.806 1.00 98.31 72 ARG A CA 1
ATOM 553 C C . ARG A 1 72 ? -12.619 0.186 14.208 1.00 98.31 72 ARG A C 1
ATOM 555 O O . ARG A 1 72 ? -13.345 0.060 15.195 1.00 98.31 72 ARG A O 1
ATOM 562 N N . ARG A 1 73 ? -11.318 0.482 14.313 1.00 98.00 73 ARG A N 1
ATOM 563 C CA . ARG A 1 73 ? -10.624 0.715 15.595 1.00 98.00 73 ARG A CA 1
ATOM 564 C C . ARG A 1 73 ? -11.259 1.848 16.381 1.00 98.00 73 ARG A C 1
ATOM 566 O O . ARG A 1 73 ? -11.564 1.671 17.560 1.00 98.00 73 ARG A O 1
ATOM 573 N N . LYS A 1 74 ? -11.545 2.966 15.708 1.00 97.94 74 LYS A N 1
ATOM 574 C CA . LYS A 1 74 ? -12.182 4.132 16.324 1.00 97.94 74 LYS A CA 1
ATOM 575 C C . LYS A 1 74 ? -13.541 3.782 16.930 1.00 97.94 74 LYS A C 1
ATOM 577 O O . LYS A 1 74 ? -13.813 4.178 18.060 1.00 97.94 74 LYS A O 1
ATOM 582 N N . HIS A 1 75 ? -14.366 3.001 16.229 1.00 97.94 75 HIS A N 1
ATOM 583 C CA . HIS A 1 75 ? -15.647 2.515 16.762 1.00 97.94 75 HIS A CA 1
ATOM 584 C C . HIS A 1 75 ? -15.485 1.558 17.955 1.00 97.94 75 HIS A C 1
ATOM 586 O O . HIS A 1 75 ? -16.356 1.508 18.818 1.00 97.94 75 HIS A O 1
ATOM 592 N N . ALA A 1 76 ? -14.366 0.835 18.034 1.00 97.38 76 ALA A N 1
ATOM 593 C CA . ALA A 1 76 ? -14.016 -0.031 19.160 1.00 97.38 76 ALA A CA 1
ATOM 594 C C . ALA A 1 76 ? -13.302 0.705 20.317 1.00 97.38 76 ALA A C 1
ATOM 596 O O . ALA A 1 76 ? -12.898 0.067 21.288 1.00 97.38 76 ALA A O 1
ATOM 597 N N . GLY A 1 77 ? -13.140 2.031 20.232 1.00 97.88 77 GLY A N 1
ATOM 598 C CA . GLY A 1 77 ? -12.506 2.857 21.265 1.00 97.88 77 GLY A CA 1
ATOM 599 C C . GLY A 1 77 ? -10.985 3.006 21.141 1.00 97.88 77 GLY A C 1
ATOM 600 O O . GLY A 1 77 ? -10.375 3.665 21.981 1.00 97.88 77 GLY A O 1
ATOM 601 N N . ASP A 1 78 ? -10.362 2.447 20.100 1.00 96.06 78 ASP A N 1
ATOM 602 C CA . ASP A 1 78 ? -8.946 2.658 19.791 1.00 96.06 78 ASP A CA 1
ATOM 603 C C . ASP A 1 78 ? -8.790 3.758 18.735 1.00 96.06 78 ASP A C 1
ATOM 605 O O . ASP A 1 78 ? -9.099 3.576 17.561 1.00 96.06 78 ASP A O 1
ATOM 609 N N . VAL A 1 79 ? -8.314 4.927 19.158 1.00 94.19 79 VAL A N 1
ATOM 610 C CA . VAL A 1 79 ? -8.180 6.116 18.298 1.00 94.19 79 VAL A CA 1
ATOM 611 C C . VAL A 1 79 ? -6.788 6.269 17.682 1.00 94.19 79 VAL A C 1
ATOM 613 O O . VAL A 1 79 ? -6.495 7.300 17.077 1.00 94.19 79 VAL A O 1
ATOM 616 N N . ARG A 1 80 ? -5.900 5.285 17.861 1.00 93.81 80 ARG A N 1
ATOM 617 C CA . ARG A 1 80 ? -4.539 5.345 17.318 1.00 93.81 80 ARG A CA 1
ATOM 618 C C . ARG A 1 80 ? -4.571 5.113 15.799 1.00 93.81 80 ARG A C 1
ATOM 620 O O . ARG A 1 80 ? -5.036 4.050 15.379 1.00 93.81 80 ARG A O 1
ATOM 627 N N . PRO A 1 81 ? -4.047 6.046 14.982 1.00 95.50 81 PRO A N 1
ATOM 628 C CA . PRO A 1 81 ? -3.931 5.832 13.543 1.00 95.50 81 PRO A CA 1
ATOM 629 C C . PRO A 1 81 ? -2.868 4.771 13.225 1.00 95.50 81 PRO A C 1
ATOM 631 O O . PRO A 1 81 ? -2.032 4.434 14.070 1.00 95.50 81 PRO A O 1
ATOM 634 N N . ILE A 1 82 ? -2.880 4.268 11.995 1.00 98.44 82 ILE A N 1
ATOM 635 C CA . ILE A 1 82 ? -1.831 3.432 11.417 1.00 98.44 82 ILE A CA 1
ATOM 636 C C . ILE A 1 82 ? -0.847 4.366 10.699 1.00 98.44 82 ILE A C 1
ATOM 638 O O . ILE A 1 82 ? -1.129 4.828 9.593 1.00 98.44 82 ILE A O 1
ATOM 642 N N . PRO A 1 83 ? 0.325 4.670 11.287 1.00 98.62 83 PRO A N 1
ATOM 643 C CA . PRO A 1 83 ? 1.306 5.506 10.614 1.00 98.62 83 PRO A CA 1
ATOM 644 C C . PRO A 1 83 ? 1.781 4.858 9.306 1.00 98.62 83 PRO A C 1
ATOM 646 O O . PRO A 1 83 ? 1.832 3.629 9.177 1.00 98.62 83 PRO A O 1
ATOM 649 N N . PHE A 1 84 ? 2.169 5.695 8.345 1.00 98.75 84 PHE A N 1
ATOM 650 C CA . PHE A 1 84 ? 2.710 5.250 7.066 1.00 98.75 84 PHE A CA 1
ATOM 651 C C . PHE A 1 84 ? 3.930 6.066 6.645 1.00 98.75 84 PHE A C 1
ATOM 653 O O . PHE A 1 84 ? 4.145 7.186 7.110 1.00 98.75 84 PHE A O 1
ATOM 660 N N . ARG A 1 85 ? 4.727 5.505 5.734 1.00 98.75 85 ARG A N 1
ATOM 661 C CA . ARG A 1 85 ? 5.760 6.233 4.984 1.00 98.75 85 ARG A CA 1
ATOM 662 C C . ARG A 1 85 ? 5.776 5.790 3.513 1.00 98.75 85 ARG A C 1
ATOM 664 O O . ARG A 1 85 ? 5.400 4.645 3.244 1.00 98.75 85 ARG A O 1
ATOM 671 N N . PRO A 1 86 ? 6.259 6.634 2.576 1.00 98.44 86 PRO A N 1
ATOM 672 C CA . PRO A 1 86 ? 6.345 6.295 1.145 1.00 98.44 86 PRO A CA 1
ATOM 673 C C . PRO A 1 86 ? 7.390 5.217 0.815 1.00 98.44 86 PRO A C 1
ATOM 675 O O . PRO A 1 86 ? 7.482 4.770 -0.318 1.00 98.44 86 PRO A O 1
ATOM 678 N N . ASP A 1 87 ? 8.176 4.799 1.805 1.00 98.69 87 ASP A N 1
ATOM 679 C CA . ASP A 1 87 ? 9.198 3.756 1.737 1.00 98.69 87 ASP A CA 1
ATOM 680 C C . ASP A 1 87 ? 10.398 4.056 0.835 1.00 98.69 87 ASP A C 1
ATOM 682 O O . ASP A 1 87 ? 11.416 4.535 1.336 1.00 98.69 87 ASP A O 1
ATOM 686 N N . HIS A 1 88 ? 10.267 3.803 -0.464 1.00 98.56 88 HIS A N 1
ATOM 687 C CA . HIS A 1 88 ? 11.273 4.104 -1.477 1.00 98.56 88 HIS A CA 1
ATOM 688 C C . HIS A 1 88 ? 10.745 5.195 -2.411 1.00 98.56 88 HIS A C 1
ATOM 690 O O . HIS A 1 88 ? 9.539 5.359 -2.593 1.00 98.56 88 HIS A O 1
ATOM 696 N N . GLY A 1 89 ? 11.662 5.940 -3.016 1.00 97.81 89 GLY A N 1
ATOM 697 C CA . GLY A 1 89 ? 11.363 6.906 -4.062 1.00 97.81 89 GLY A CA 1
ATOM 698 C C . GLY A 1 89 ? 12.431 6.827 -5.137 1.00 97.81 89 GLY A C 1
ATOM 699 O O . GLY A 1 89 ? 13.589 6.518 -4.845 1.00 97.81 89 GLY A O 1
ATOM 700 N N . HIS A 1 90 ? 12.047 7.079 -6.385 1.00 98.12 90 HIS A N 1
ATOM 701 C CA . HIS A 1 90 ? 13.026 7.186 -7.458 1.00 98.12 90 HIS A CA 1
ATOM 702 C C . HIS A 1 90 ? 13.944 8.374 -7.211 1.00 98.12 90 HIS A C 1
ATOM 704 O O . HIS A 1 90 ? 13.495 9.446 -6.808 1.00 98.12 90 HIS A O 1
ATOM 710 N N . GLN A 1 91 ? 15.227 8.191 -7.505 1.00 97.50 91 GLN A N 1
ATOM 711 C CA . GLN A 1 91 ? 16.148 9.309 -7.608 1.00 97.50 91 GLN A CA 1
ATOM 712 C C . GLN A 1 91 ? 15.719 10.177 -8.795 1.00 97.50 91 GLN A C 1
ATOM 714 O O . GLN A 1 91 ? 15.595 9.687 -9.917 1.00 97.50 91 GLN A O 1
ATOM 719 N N . MET A 1 92 ? 15.472 11.460 -8.552 1.00 97.19 92 MET A N 1
ATOM 720 C CA . MET A 1 92 ? 14.952 12.369 -9.570 1.00 97.19 92 MET A CA 1
ATOM 721 C C . MET A 1 92 ? 15.430 13.804 -9.344 1.00 97.19 92 MET A C 1
ATOM 723 O O . MET A 1 92 ? 15.891 14.158 -8.262 1.00 97.19 92 MET A O 1
ATOM 727 N N . LEU A 1 93 ? 15.323 14.635 -10.384 1.00 97.75 93 LEU A N 1
ATOM 728 C CA . LEU A 1 93 ? 15.760 16.036 -10.364 1.00 97.75 93 LEU A CA 1
ATOM 729 C C . LEU A 1 93 ? 17.204 16.180 -9.835 1.00 97.75 93 LEU A C 1
ATOM 731 O O . LEU A 1 93 ? 18.111 15.488 -10.304 1.00 97.75 93 LEU A O 1
ATOM 735 N N . ASP A 1 94 ? 17.427 17.078 -8.876 1.00 97.19 94 ASP A N 1
ATOM 736 C CA . ASP A 1 94 ? 18.739 17.368 -8.298 1.00 97.19 94 ASP A CA 1
ATOM 737 C C . ASP A 1 94 ? 19.376 16.153 -7.620 1.00 97.19 94 ASP A C 1
ATOM 739 O O . ASP A 1 94 ? 20.606 16.067 -7.540 1.00 97.19 94 ASP A O 1
ATOM 743 N N . ASP A 1 95 ? 18.568 15.177 -7.189 1.00 96.88 95 ASP A N 1
ATOM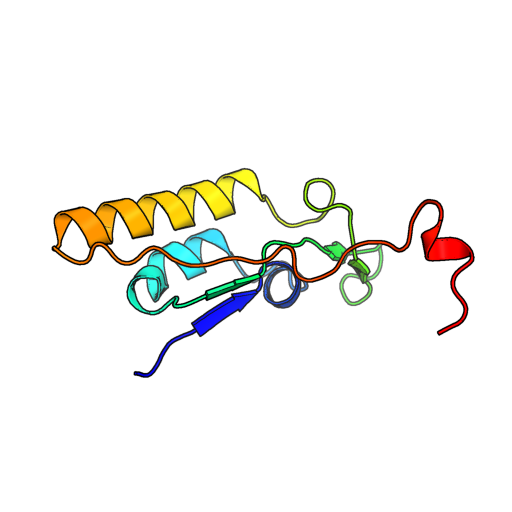 744 C CA . ASP A 1 95 ? 19.076 13.974 -6.540 1.00 96.88 95 ASP A CA 1
ATOM 745 C C . ASP A 1 95 ? 20.004 13.186 -7.463 1.00 96.88 95 ASP A C 1
ATOM 747 O O . ASP A 1 95 ? 20.977 12.619 -6.974 1.00 96.88 95 ASP A O 1
ATOM 751 N N . LEU A 1 96 ? 19.788 13.219 -8.785 1.00 97.31 96 LEU A N 1
ATOM 752 C CA . LEU A 1 96 ? 20.615 12.523 -9.787 1.00 97.31 96 LEU A CA 1
ATOM 753 C C . LEU A 1 96 ? 22.067 13.014 -9.832 1.00 97.31 96 LEU A C 1
ATOM 755 O O . LEU A 1 96 ? 22.936 12.343 -10.383 1.00 97.31 96 LEU A O 1
ATOM 759 N N . ARG A 1 97 ? 22.337 14.202 -9.283 1.00 96.00 97 ARG A N 1
ATOM 760 C CA . ARG A 1 97 ? 23.673 14.812 -9.258 1.00 96.00 97 ARG A CA 1
ATOM 761 C C . ARG A 1 97 ? 24.342 14.709 -7.892 1.00 96.00 97 ARG A C 1
ATOM 763 O O . ARG A 1 97 ? 25.494 15.126 -7.754 1.00 96.00 97 ARG A O 1
ATOM 770 N N . LYS A 1 98 ? 23.652 14.171 -6.882 1.00 94.56 98 LYS A N 1
ATOM 771 C CA . LYS A 1 98 ? 24.233 13.950 -5.557 1.00 94.56 98 LYS A CA 1
ATOM 772 C C . LYS A 1 98 ? 25.307 12.868 -5.655 1.00 94.56 98 LYS A C 1
ATOM 774 O O . LYS A 1 98 ? 25.075 11.799 -6.209 1.00 94.56 98 LYS A O 1
ATOM 779 N N . LYS A 1 99 ? 26.485 13.150 -5.097 1.00 87.81 99 LYS A N 1
ATOM 780 C CA . LYS A 1 99 ? 27.485 12.127 -4.784 1.00 87.81 99 LYS A CA 1
ATOM 781 C C . LYS A 1 99 ? 27.263 11.707 -3.337 1.00 87.81 99 LYS A C 1
ATOM 783 O O . LYS A 1 99 ? 27.361 12.553 -2.451 1.00 87.81 99 LYS A O 1
ATOM 788 N N . THR A 1 100 ? 26.912 10.445 -3.139 1.00 71.50 100 THR A N 1
ATOM 789 C CA . THR A 1 100 ? 26.724 9.803 -1.831 1.00 71.50 100 THR A CA 1
ATOM 790 C C . THR A 1 100 ? 27.935 8.973 -1.464 1.00 71.50 100 THR A C 1
ATOM 792 O O . THR A 1 100 ? 28.470 8.328 -2.396 1.00 71.50 100 THR A O 1
#

Foldseek 3Di:
DAADELECQVQLLDVPDPSLVVCVVRVVRHQAYAQFAWAADPPSNDIDTDGSCGHSDVSVSNVVSQVVSCVVCVVVVRNDHHYYDNHDDDQDDCSVVDDD

Organism: NCBI:txid1564158

pLDDT: mean 97.56, std 3.6, range [71.5, 98.94]

InterPro domains:
  IPR004628 Mannonate dehydratase [PF03786] (1-96)
  IPR004628 Mannonate dehydratase [PTHR30387] (2-100)
  IPR036237 Xylose isomerase-like superfamily [SSF51658] (1-94)

Secondary structure (DSSP, 8-state):
---EEEEHHHHTTSTT--HHHHHHHHGGGEEEEE---EEE-SSTT-EEEPPTTSSSS-HHHHHHHHHHHHHHHHHTT------EE-------GGGGG---